Protein AF-A0A916V7Y5-F1 (afdb_monomer_lite)

Structure (mmCIF, N/CA/C/O backbone):
data_AF-A0A916V7Y5-F1
#
_entry.id   AF-A0A916V7Y5-F1
#
loop_
_atom_site.group_PDB
_atom_site.id
_atom_site.type_symbol
_atom_site.label_atom_id
_atom_site.label_alt_id
_atom_site.label_comp_id
_atom_site.label_asym_id
_atom_site.label_entity_id
_atom_site.label_seq_id
_atom_site.pdbx_PDB_ins_code
_atom_site.Cartn_x
_atom_site.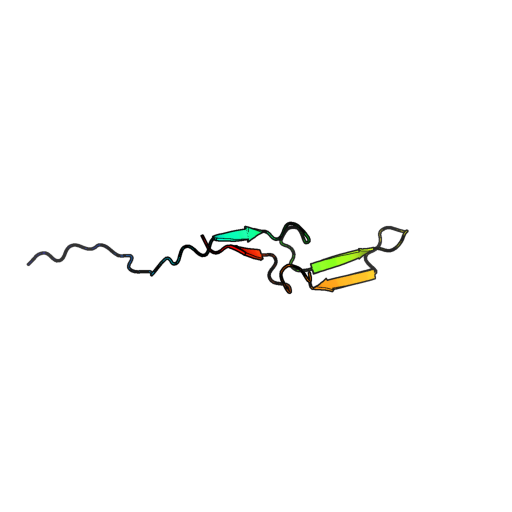Cartn_y
_atom_site.Cartn_z
_atom_site.occupancy
_atom_site.B_iso_or_equiv
_atom_site.auth_seq_id
_atom_site.auth_comp_id
_atom_site.auth_asym_id
_atom_site.auth_atom_id
_atom_site.pdbx_PDB_model_num
ATOM 1 N N . MET A 1 1 ? -38.136 30.950 35.376 1.00 45.16 1 MET A N 1
ATOM 2 C CA . MET A 1 1 ? -37.767 30.308 34.098 1.00 45.16 1 MET A CA 1
ATOM 3 C C . MET A 1 1 ? -36.257 30.373 33.975 1.00 45.16 1 MET A C 1
ATOM 5 O O . MET A 1 1 ? -35.723 31.467 33.898 1.00 45.16 1 MET A O 1
ATOM 9 N N . GLN A 1 2 ? -35.575 29.236 34.065 1.00 41.50 2 GLN A N 1
ATOM 10 C CA . GLN A 1 2 ? -34.141 29.129 33.796 1.00 41.50 2 GLN A CA 1
ATOM 11 C C . GLN A 1 2 ? -33.985 27.977 32.804 1.00 41.50 2 GLN A C 1
ATOM 13 O O . GLN A 1 2 ? -34.328 26.840 33.123 1.00 41.50 2 GLN A O 1
ATOM 18 N N . ILE A 1 3 ? -33.583 28.299 31.577 1.00 55.22 3 ILE A N 1
ATOM 19 C CA . ILE A 1 3 ? -33.276 27.332 30.519 1.00 55.22 3 ILE A CA 1
ATOM 20 C C . ILE A 1 3 ? -31.767 27.126 30.574 1.00 55.22 3 ILE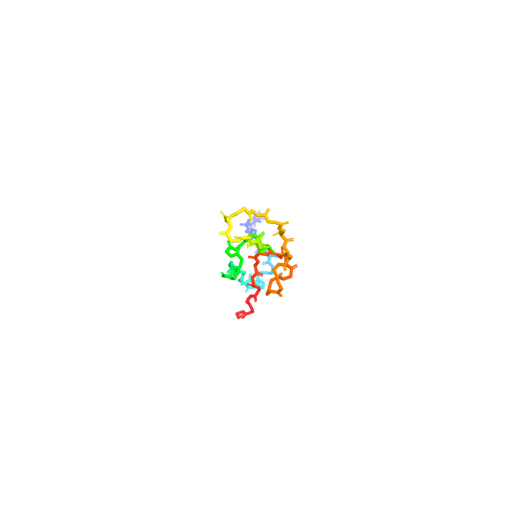 A C 1
ATOM 22 O O . ILE A 1 3 ? -31.005 28.019 30.215 1.00 55.22 3 ILE A O 1
ATOM 26 N N . ASN A 1 4 ? -31.350 25.972 31.091 1.00 51.09 4 ASN A N 1
ATOM 27 C CA . ASN A 1 4 ? -29.948 25.585 31.146 1.00 51.09 4 ASN A CA 1
ATOM 28 C C . ASN A 1 4 ? -29.522 25.003 29.794 1.00 51.09 4 ASN A C 1
ATOM 30 O O . ASN A 1 4 ? -30.124 24.063 29.278 1.00 51.09 4 ASN A O 1
ATOM 34 N N . THR A 1 5 ? -28.460 25.582 29.252 1.00 65.69 5 THR A N 1
ATOM 35 C CA . THR A 1 5 ? -27.685 25.147 28.095 1.00 65.69 5 THR A CA 1
ATOM 36 C C . THR A 1 5 ? -27.012 23.800 28.353 1.00 65.69 5 THR A C 1
ATOM 38 O O . THR A 1 5 ? -26.206 23.705 29.273 1.00 65.69 5 THR A O 1
ATOM 41 N N . LYS A 1 6 ? -27.260 22.789 27.509 1.00 50.47 6 LYS A N 1
ATOM 42 C CA . LYS A 1 6 ? -26.269 21.760 27.141 1.00 50.47 6 LYS A CA 1
ATOM 43 C C . LYS A 1 6 ? -26.527 21.334 25.701 1.00 50.47 6 LYS A C 1
ATOM 45 O O . LYS A 1 6 ? -27.612 20.857 25.377 1.00 50.47 6 LYS A O 1
ATOM 50 N N . GLY A 1 7 ? -25.544 21.612 24.851 1.00 57.47 7 GLY A N 1
ATOM 51 C CA . GLY A 1 7 ? -25.492 21.119 23.490 1.00 57.47 7 GLY A CA 1
ATOM 52 C C . GLY A 1 7 ? -25.321 19.604 23.429 1.00 57.47 7 GLY A C 1
ATOM 53 O O . GLY A 1 7 ? -25.303 18.907 24.443 1.00 57.47 7 GLY A O 1
ATOM 54 N N . ASP A 1 8 ? -25.168 19.162 22.186 1.00 57.91 8 ASP A N 1
ATOM 55 C CA . ASP A 1 8 ? -24.709 17.839 21.771 1.00 57.91 8 ASP A CA 1
ATOM 56 C C . AS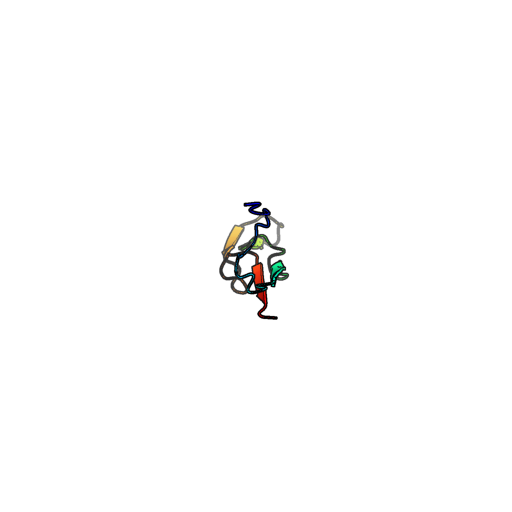P A 1 8 ? -25.761 16.734 21.821 1.00 57.91 8 ASP A C 1
ATOM 58 O O . ASP A 1 8 ? -25.739 15.803 22.622 1.00 57.91 8 ASP A O 1
ATOM 62 N N . ARG A 1 9 ? -26.656 16.791 20.833 1.00 55.50 9 ARG A N 1
ATOM 63 C CA . ARG A 1 9 ? -27.340 15.599 20.328 1.00 55.50 9 ARG A CA 1
ATOM 64 C C . ARG A 1 9 ? -26.936 15.337 18.877 1.00 55.50 9 ARG A C 1
ATOM 66 O O . ARG A 1 9 ? -27.778 15.230 17.993 1.00 55.50 9 ARG A O 1
ATOM 73 N N . LEU A 1 10 ? -25.625 15.255 18.641 1.00 59.06 10 LEU A N 1
ATOM 74 C CA . LEU A 1 10 ? -25.094 14.550 17.480 1.00 59.06 10 LEU A CA 1
ATOM 75 C C . LEU A 1 10 ? -25.106 13.068 17.832 1.00 59.06 10 LEU A C 1
ATOM 77 O O . LEU A 1 10 ? -24.450 12.632 18.775 1.00 59.06 10 LEU A O 1
ATOM 81 N N . LEU A 1 11 ? -25.924 12.327 17.096 1.00 54.19 11 LEU A N 1
ATOM 82 C CA . LEU A 1 11 ? -25.988 10.878 17.095 1.00 54.19 11 LEU A CA 1
ATOM 83 C C . LEU A 1 11 ? -24.597 10.356 16.694 1.00 54.19 11 LEU A C 1
ATOM 85 O O . LEU A 1 11 ? -24.309 10.150 15.521 1.00 54.19 11 LEU A O 1
ATOM 89 N N . SER A 1 12 ? -23.696 10.240 17.668 1.00 55.94 12 SER A N 1
ATOM 90 C CA . SER A 1 12 ? -22.388 9.624 17.494 1.00 55.94 12 SER A CA 1
ATOM 91 C C . SER A 1 12 ? -22.605 8.119 17.414 1.00 55.94 12 SER A C 1
ATOM 93 O O . SER A 1 12 ? -22.305 7.390 18.355 1.00 55.94 12 SER A O 1
ATOM 95 N N . THR A 1 13 ? -23.139 7.647 16.287 1.00 53.41 13 THR A N 1
ATOM 96 C CA . THR A 1 13 ? -22.786 6.319 15.793 1.00 53.41 13 THR A CA 1
ATOM 97 C C . THR A 1 13 ? -21.264 6.336 15.750 1.00 53.41 13 THR A C 1
ATOM 99 O O . THR A 1 13 ? -20.691 7.103 14.979 1.00 53.41 13 THR A O 1
ATOM 102 N N . THR A 1 14 ? -20.596 5.648 16.672 1.00 56.72 14 THR A N 1
ATOM 103 C CA . THR A 1 14 ? -19.133 5.620 16.791 1.00 56.72 14 THR A CA 1
ATOM 104 C C . THR A 1 14 ? -18.534 4.906 15.581 1.00 56.72 14 THR A C 1
ATOM 106 O O . THR A 1 14 ? -18.046 3.789 15.680 1.00 56.72 14 THR A O 1
ATOM 109 N N . LEU A 1 15 ? -18.584 5.547 14.412 1.00 59.16 15 LEU A N 1
ATOM 110 C CA . LEU A 1 15 ? -17.912 5.108 13.202 1.00 59.16 15 LEU A CA 1
ATOM 111 C C . LEU A 1 15 ? -16.428 5.426 13.401 1.00 59.16 15 LEU A C 1
ATOM 113 O O . LEU A 1 15 ? -15.955 6.529 13.115 1.00 59.16 15 LEU A O 1
ATOM 117 N N . SER A 1 16 ? -15.687 4.499 14.004 1.00 70.31 16 SER A N 1
ATOM 118 C CA . SER A 1 16 ? -14.252 4.689 14.178 1.00 70.31 16 SER A CA 1
ATOM 119 C C . SER A 1 16 ? -13.569 4.386 12.857 1.00 70.31 16 SER A C 1
ATOM 121 O O . SER A 1 16 ? -13.455 3.239 12.435 1.00 70.31 16 SER A O 1
ATOM 123 N N . THR A 1 17 ? -13.109 5.427 12.171 1.00 80.38 17 THR A N 1
ATOM 124 C CA . THR A 1 17 ? -12.295 5.249 10.970 1.00 80.38 17 THR A CA 1
ATOM 125 C C . THR A 1 17 ? -10.843 5.034 11.377 1.00 80.38 17 THR A C 1
ATOM 127 O O . THR A 1 17 ? -10.257 5.905 12.026 1.00 80.38 17 THR A O 1
ATOM 130 N N . LYS A 1 18 ? -10.231 3.917 10.972 1.00 89.00 18 LYS A N 1
ATOM 131 C CA . LYS A 1 18 ? -8.775 3.732 11.084 1.00 89.00 18 LYS A CA 1
ATOM 132 C C . LYS A 1 18 ? -8.094 4.053 9.765 1.00 89.00 18 LYS A C 1
ATOM 134 O O . LYS A 1 18 ? -8.644 3.827 8.691 1.00 89.00 18 LYS A O 1
ATOM 139 N N . THR A 1 19 ? -6.867 4.552 9.844 1.00 92.12 19 THR A N 1
ATOM 140 C CA . THR A 1 19 ? -6.025 4.762 8.666 1.00 92.12 19 THR A CA 1
ATOM 141 C C . THR A 1 19 ? -5.805 3.438 7.940 1.00 92.12 19 THR A C 1
ATOM 143 O O . THR A 1 19 ? -5.436 2.434 8.557 1.00 92.12 19 THR A O 1
ATOM 146 N N . CYS A 1 20 ? -6.019 3.429 6.624 1.00 93.94 20 CYS A N 1
ATOM 147 C CA . CYS A 1 20 ? -5.749 2.258 5.804 1.00 93.94 20 CYS A CA 1
ATOM 148 C C . CYS A 1 20 ? -4.247 1.963 5.826 1.00 93.94 20 CYS A C 1
ATOM 150 O O . CYS A 1 20 ? -3.446 2.765 5.346 1.00 93.94 20 CYS A O 1
ATOM 152 N N . ARG A 1 21 ? -3.863 0.806 6.378 1.00 92.88 21 ARG A N 1
ATOM 153 C CA . ARG A 1 21 ? -2.449 0.416 6.488 1.00 92.88 21 ARG A CA 1
ATOM 154 C C . ARG A 1 21 ? -1.812 0.064 5.146 1.00 92.88 21 ARG A C 1
ATOM 156 O O . ARG A 1 21 ? -0.604 0.173 5.029 1.00 92.88 21 ARG A O 1
ATOM 163 N N . HIS A 1 22 ? -2.605 -0.317 4.144 1.00 91.62 22 HIS A N 1
ATOM 164 C CA . HIS A 1 22 ? -2.086 -0.709 2.833 1.00 91.62 22 HIS A CA 1
ATOM 165 C C . HIS A 1 22 ? -1.535 0.476 2.030 1.00 91.62 22 HIS A C 1
ATOM 167 O O . HIS A 1 22 ? -0.496 0.364 1.395 1.00 91.62 22 HIS A O 1
ATOM 173 N N . CYS A 1 23 ? -2.214 1.622 2.086 1.00 94.31 23 CYS A N 1
ATOM 174 C CA . CYS A 1 23 ? -1.761 2.857 1.442 1.00 94.31 23 CYS A CA 1
ATOM 175 C C . CYS A 1 23 ? -1.238 3.892 2.443 1.00 94.31 23 CYS A C 1
ATOM 177 O O . CYS A 1 23 ? -1.107 5.060 2.088 1.00 94.31 23 CYS A O 1
ATOM 179 N N . GLU A 1 24 ? -1.046 3.508 3.708 1.00 93.81 24 GLU A N 1
ATOM 180 C CA . GLU A 1 24 ? -0.624 4.407 4.794 1.00 93.81 24 GLU A CA 1
ATOM 181 C C . GLU A 1 24 ? -1.470 5.694 4.889 1.00 93.81 24 GLU A C 1
ATOM 183 O 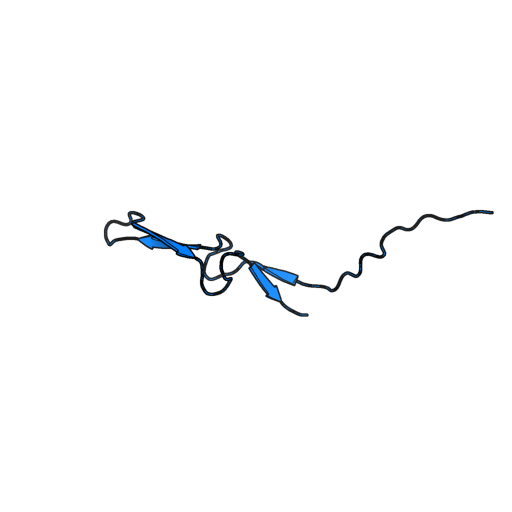O . GLU A 1 24 ? -0.971 6.778 5.173 1.00 93.81 24 GLU A O 1
ATOM 188 N N . GLY A 1 25 ? -2.772 5.597 4.606 1.00 93.31 25 GLY A N 1
ATOM 189 C CA . GLY A 1 25 ? -3.676 6.752 4.619 1.00 93.31 25 GLY A CA 1
ATOM 190 C C . GLY A 1 25 ? -3.690 7.632 3.369 1.00 93.31 25 GLY A C 1
ATOM 191 O O . GLY A 1 25 ? -4.505 8.545 3.307 1.00 93.31 25 GLY A O 1
ATOM 192 N N . LYS A 1 26 ? -2.858 7.355 2.359 1.00 95.12 26 LYS A N 1
ATOM 193 C CA . LYS A 1 26 ? -2.768 8.171 1.132 1.00 95.12 26 LYS A CA 1
ATOM 194 C C . LYS A 1 26 ? -3.977 8.032 0.205 1.00 95.12 26 LYS A C 1
ATOM 196 O O . LYS A 1 26 ? -4.256 8.931 -0.573 1.00 95.12 26 LYS A O 1
ATOM 201 N N . GLY A 1 27 ? -4.667 6.893 0.263 1.00 95.00 27 GLY A N 1
ATOM 202 C CA . GLY A 1 27 ? -5.756 6.550 -0.655 1.00 95.00 27 GLY A CA 1
ATOM 203 C C . GLY A 1 27 ? -5.284 5.903 -1.960 1.00 95.00 27 GLY A C 1
ATOM 204 O O . GLY A 1 27 ? -6.070 5.243 -2.620 1.00 95.00 27 GLY A O 1
ATOM 205 N N . TYR A 1 28 ? -3.999 5.962 -2.293 1.00 95.69 28 TYR A N 1
ATOM 206 C CA . TYR A 1 28 ? -3.433 5.348 -3.496 1.00 95.69 28 TYR A CA 1
ATOM 207 C C . TYR A 1 28 ? -2.135 4.597 -3.181 1.00 95.69 28 TYR A C 1
ATOM 209 O O . TYR A 1 28 ? -1.526 4.792 -2.125 1.00 95.69 28 TYR A O 1
ATOM 217 N N . ILE A 1 29 ? -1.725 3.721 -4.094 1.00 94.88 29 ILE A N 1
ATOM 218 C CA . ILE A 1 29 ? -0.424 3.049 -4.089 1.00 94.88 29 ILE A CA 1
ATOM 219 C C . ILE A 1 29 ? 0.395 3.535 -5.285 1.00 94.88 29 ILE A C 1
ATOM 221 O O . ILE A 1 29 ? -0.128 3.668 -6.389 1.00 94.88 29 ILE A O 1
ATOM 225 N N . SER A 1 30 ? 1.678 3.813 -5.067 1.00 94.88 30 SER A N 1
ATOM 226 C CA . SER A 1 30 ? 2.592 4.226 -6.135 1.00 94.88 30 SER A CA 1
ATOM 227 C C . SER A 1 30 ? 3.347 3.004 -6.652 1.00 94.88 30 SER A C 1
ATOM 229 O O . SER A 1 30 ? 4.082 2.359 -5.903 1.00 94.88 30 SER A O 1
ATOM 231 N N . ILE A 1 31 ? 3.181 2.699 -7.935 1.00 93.12 31 ILE A N 1
ATOM 232 C CA . ILE A 1 31 ? 3.935 1.665 -8.638 1.00 93.12 31 ILE A CA 1
ATOM 233 C C . ILE A 1 31 ? 5.242 2.295 -9.106 1.00 93.12 31 ILE A C 1
ATOM 235 O O . ILE A 1 31 ? 5.248 3.270 -9.865 1.00 93.12 31 ILE A O 1
ATOM 239 N N . ARG A 1 32 ? 6.350 1.735 -8.624 1.00 94.62 32 ARG A N 1
ATOM 240 C CA . ARG A 1 32 ? 7.702 2.173 -8.961 1.00 94.62 32 ARG A CA 1
ATOM 241 C C . ARG A 1 32 ? 8.357 1.168 -9.888 1.00 94.62 32 ARG A C 1
ATOM 243 O O . ARG A 1 32 ? 8.128 -0.034 -9.755 1.00 94.62 32 ARG A O 1
ATOM 250 N N . ASP A 1 33 ? 9.163 1.663 -10.813 1.00 94.00 33 ASP A N 1
ATOM 251 C CA . ASP A 1 33 ? 10.033 0.795 -11.599 1.00 94.00 33 ASP A CA 1
ATOM 252 C C . ASP A 1 33 ? 11.251 0.331 -10.779 1.00 94.00 33 ASP A C 1
ATOM 254 O O . ASP A 1 33 ? 11.443 0.706 -9.619 1.00 94.00 33 ASP A O 1
ATOM 258 N N . CYS A 1 34 ? 12.105 -0.492 -11.390 1.00 94.44 34 CYS A N 1
ATOM 259 C CA . CYS A 1 34 ? 13.336 -0.965 -10.757 1.00 94.44 34 CYS A CA 1
ATOM 260 C C . CYS A 1 34 ? 14.353 0.155 -10.468 1.00 94.44 34 CYS A C 1
ATOM 262 O O . CYS A 1 34 ? 15.293 -0.085 -9.714 1.00 94.44 34 CYS A O 1
ATOM 264 N N . SER A 1 35 ? 14.189 1.350 -11.051 1.00 96.19 35 SER A N 1
ATOM 265 C CA . SER A 1 35 ? 15.010 2.528 -10.739 1.00 96.19 35 SER A CA 1
ATOM 266 C C . SER A 1 35 ? 14.500 3.301 -9.516 1.00 96.19 35 SER A C 1
ATOM 268 O O . SER A 1 35 ? 15.225 4.124 -8.965 1.00 96.19 35 SER A O 1
ATOM 270 N N . GLY A 1 36 ? 13.291 2.983 -9.036 1.00 92.75 36 GLY A N 1
ATOM 271 C CA . GLY A 1 36 ? 12.649 3.627 -7.889 1.00 92.75 36 GLY A CA 1
ATOM 272 C C . GLY A 1 36 ? 11.770 4.820 -8.264 1.00 92.75 36 GLY A C 1
ATOM 273 O O . GLY A 1 36 ? 11.088 5.369 -7.388 1.00 92.75 36 GLY A O 1
ATOM 274 N N . GLU A 1 37 ? 11.733 5.181 -9.546 1.00 96.00 37 GLU A N 1
ATOM 275 C CA . GLU A 1 37 ? 10.905 6.257 -10.079 1.00 96.00 37 GLU A CA 1
ATOM 276 C C . GLU A 1 37 ? 9.433 5.842 -10.111 1.00 96.00 37 GLU A C 1
ATOM 278 O 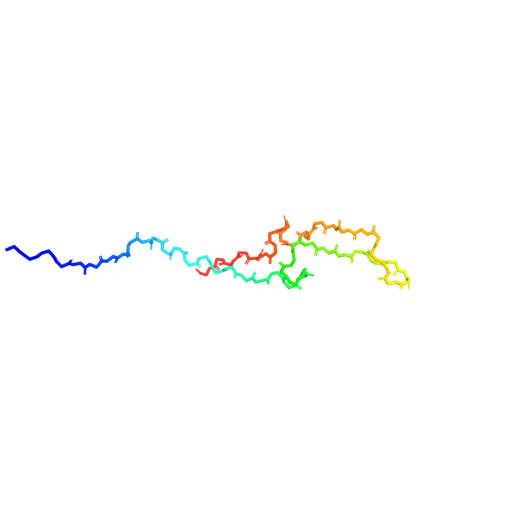O . GLU A 1 37 ? 9.086 4.691 -10.396 1.00 96.00 37 GLU A O 1
ATOM 283 N N . ILE A 1 38 ? 8.546 6.786 -9.781 1.00 94.25 38 ILE A N 1
ATOM 284 C CA . ILE A 1 38 ? 7.102 6.541 -9.794 1.00 94.25 38 ILE A CA 1
ATOM 285 C C . ILE A 1 38 ? 6.629 6.559 -11.243 1.00 94.25 38 ILE A C 1
ATOM 287 O O . ILE A 1 38 ? 6.666 7.590 -11.906 1.00 94.25 38 ILE A O 1
ATOM 291 N N . GLN A 1 39 ? 6.127 5.419 -11.707 1.00 95.62 39 GLN A N 1
ATOM 292 C CA . GLN A 1 39 ? 5.572 5.280 -13.052 1.00 95.62 39 GLN A CA 1
ATOM 293 C C . GLN A 1 39 ? 4.059 5.497 -13.068 1.00 95.62 39 GLN A C 1
ATOM 295 O O . GLN A 1 39 ? 3.498 5.970 -14.056 1.00 95.62 39 GLN A O 1
ATOM 300 N N . ARG A 1 40 ? 3.376 5.135 -11.974 1.00 94.31 40 ARG A N 1
ATOM 301 C CA . ARG A 1 40 ? 1.922 5.271 -11.854 1.00 94.31 40 ARG A CA 1
ATOM 302 C C . ARG A 1 40 ? 1.477 5.321 -10.400 1.00 94.31 40 ARG A C 1
ATOM 304 O O . ARG A 1 40 ? 2.092 4.705 -9.534 1.00 94.31 40 ARG A O 1
ATOM 311 N N . GLU A 1 41 ? 0.349 5.979 -10.167 1.00 96.00 41 GLU A N 1
ATOM 312 C CA . GLU A 1 41 ? -0.433 5.849 -8.941 1.00 96.00 41 GLU A CA 1
ATOM 313 C C . GLU A 1 41 ? -1.767 5.176 -9.251 1.00 96.00 41 GLU A C 1
ATOM 315 O O . GLU A 1 41 ? -2.446 5.526 -10.217 1.00 96.00 41 GLU A O 1
ATOM 320 N N . GLU A 1 42 ? -2.126 4.181 -8.447 1.00 95.38 42 GLU A N 1
ATOM 321 C CA . GLU A 1 42 ? -3.394 3.471 -8.570 1.00 95.38 42 GLU A CA 1
ATOM 322 C C . GLU A 1 42 ? -4.189 3.597 -7.281 1.00 95.38 42 GLU A C 1
ATOM 324 O O . GLU A 1 42 ? -3.636 3.650 -6.179 1.00 95.38 42 GLU A O 1
ATOM 329 N N . ASN A 1 43 ? -5.511 3.656 -7.417 1.00 95.81 43 ASN A N 1
ATOM 330 C CA . ASN A 1 43 ? -6.387 3.799 -6.269 1.00 95.81 43 ASN A CA 1
ATOM 331 C C . ASN A 1 43 ? -6.240 2.580 -5.347 1.00 95.81 43 ASN A C 1
ATOM 333 O O . ASN A 1 43 ? -6.248 1.437 -5.804 1.00 95.81 43 ASN A O 1
ATOM 337 N N . CYS A 1 44 ? -6.110 2.805 -4.040 1.00 94.56 44 CYS A N 1
ATOM 338 C CA . CYS A 1 44 ? -5.906 1.720 -3.090 1.00 94.56 44 CYS A CA 1
ATOM 339 C C . CYS A 1 44 ? -7.178 0.875 -2.996 1.00 94.56 44 CYS A C 1
ATOM 341 O O . CYS A 1 44 ? -8.165 1.305 -2.395 1.00 94.56 44 CYS A O 1
ATOM 343 N N . ALA A 1 45 ? -7.130 -0.344 -3.537 1.00 93.44 45 ALA A N 1
ATOM 344 C CA . ALA A 1 45 ? -8.268 -1.262 -3.606 1.00 93.44 45 ALA A CA 1
ATOM 345 C C . ALA A 1 45 ? -8.866 -1.619 -2.231 1.00 93.44 45 ALA A C 1
ATOM 347 O O . ALA A 1 45 ? -10.038 -1.957 -2.132 1.00 93.44 45 ALA A O 1
ATOM 348 N N . PHE A 1 46 ? -8.084 -1.511 -1.152 1.00 90.38 46 PHE A N 1
ATOM 349 C CA . PHE A 1 46 ? -8.546 -1.830 0.204 1.00 90.38 46 PHE A CA 1
ATOM 350 C C . PHE A 1 46 ? -9.424 -0.746 0.827 1.00 90.38 46 PHE A C 1
ATOM 352 O O . PHE A 1 46 ? -10.267 -1.045 1.663 1.00 90.38 46 PHE A O 1
ATOM 359 N N . CYS A 1 47 ? -9.203 0.515 0.459 1.00 92.56 47 CYS A N 1
ATOM 360 C CA . CYS A 1 47 ? -9.976 1.647 0.979 1.00 92.56 47 CYS A CA 1
ATOM 361 C C . CYS A 1 47 ? -10.757 2.377 -0.117 1.00 92.56 47 CYS A C 1
ATOM 363 O O . CYS A 1 47 ? -11.336 3.428 0.140 1.00 92.56 47 CYS A O 1
ATOM 365 N N . ASN A 1 48 ? -10.741 1.848 -1.346 1.00 92.19 48 ASN A N 1
ATOM 366 C CA . ASN A 1 48 ? -11.326 2.454 -2.540 1.00 92.19 48 ASN A CA 1
ATOM 367 C C . ASN A 1 48 ? -10.960 3.936 -2.724 1.00 92.19 48 ASN A C 1
ATOM 369 O O . ASN A 1 48 ? -11.759 4.723 -3.226 1.00 92.19 48 ASN A O 1
ATOM 373 N N . GLY A 1 49 ? -9.752 4.337 -2.323 1.00 93.06 49 GLY A N 1
ATOM 374 C CA . GLY A 1 49 ? -9.309 5.729 -2.436 1.00 93.06 49 GLY A CA 1
ATOM 375 C C . GLY A 1 49 ? -9.546 6.618 -1.228 1.00 93.06 49 GLY A C 1
ATOM 376 O O . GLY A 1 49 ? -9.030 7.729 -1.191 1.00 93.06 49 GLY A O 1
ATOM 377 N N . SER A 1 50 ? -10.270 6.155 -0.210 1.00 93.81 50 SER A N 1
ATOM 378 C CA . SER A 1 50 ? -10.602 6.999 0.944 1.00 93.81 50 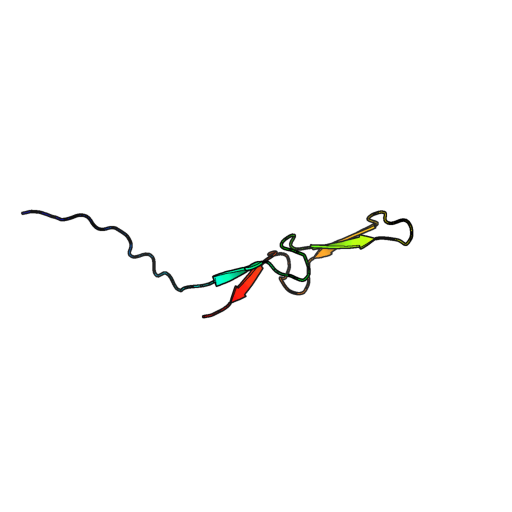SER A CA 1
ATOM 379 C C . SER A 1 50 ? -9.420 7.235 1.895 1.00 93.81 50 SER A C 1
ATOM 381 O O . SER A 1 50 ? -9.458 8.140 2.728 1.00 93.81 50 SER A O 1
ATOM 383 N N . GLY A 1 51 ? -8.395 6.375 1.837 1.00 92.25 51 GLY A N 1
ATOM 384 C CA . GLY A 1 51 ? -7.297 6.340 2.807 1.00 92.25 51 GLY A CA 1
ATOM 385 C C . GLY A 1 51 ? -7.709 5.818 4.190 1.00 92.25 51 GLY A C 1
ATOM 386 O O . GLY A 1 51 ? -6.876 5.725 5.094 1.00 92.25 51 GLY A O 1
ATOM 387 N N . LYS A 1 52 ? -8.974 5.433 4.381 1.00 93.31 52 LYS A N 1
ATOM 388 C CA . LYS A 1 52 ? -9.538 5.026 5.670 1.00 93.31 52 LYS A CA 1
ATOM 389 C C . LYS A 1 52 ? -10.286 3.703 5.539 1.00 93.31 52 LYS A C 1
ATOM 391 O O . LYS A 1 52 ? -10.831 3.378 4.492 1.00 93.31 52 LYS A O 1
ATOM 396 N N . ILE A 1 53 ? -10.294 2.933 6.616 1.00 89.81 53 ILE A N 1
ATOM 397 C CA . ILE A 1 53 ? -11.131 1.746 6.760 1.00 89.81 53 ILE A CA 1
ATOM 398 C C . ILE A 1 53 ? -12.135 2.062 7.861 1.00 89.81 53 ILE A C 1
ATOM 400 O O . ILE A 1 53 ? -11.746 2.409 8.982 1.00 89.81 53 ILE A O 1
ATOM 404 N N . GLU A 1 54 ? -13.414 2.008 7.508 1.00 82.31 54 GLU A N 1
ATOM 405 C CA . GLU A 1 54 ? -14.512 2.152 8.455 1.00 82.31 54 GLU A CA 1
ATOM 406 C C . GLU A 1 54 ? -14.567 0.905 9.330 1.00 82.31 54 GLU A C 1
ATOM 408 O O . GLU A 1 54 ? -14.490 -0.222 8.839 1.00 82.31 54 GLU A O 1
ATOM 413 N N . ILE A 1 55 ? -14.629 1.115 10.640 1.00 74.19 55 ILE A N 1
ATOM 414 C CA . ILE A 1 55 ? -14.790 0.044 11.611 1.00 74.19 55 ILE A CA 1
ATOM 415 C C . ILE A 1 55 ? -16.096 0.316 12.326 1.00 74.19 55 ILE A C 1
ATOM 417 O O . ILE A 1 55 ? -16.233 1.322 13.027 1.00 74.19 55 ILE A O 1
ATOM 421 N N . GLU A 1 56 ? -17.046 -0.586 12.125 1.00 62.75 56 GLU A N 1
ATOM 422 C CA . GLU A 1 56 ? -18.207 -0.688 12.993 1.00 62.75 56 GLU A CA 1
ATOM 423 C C . GLU A 1 56 ? -17.730 -1.268 14.328 1.00 62.75 56 GLU A C 1
ATOM 425 O O . GLU A 1 56 ? -17.087 -2.323 14.361 1.00 62.75 56 GLU A O 1
ATOM 430 N N . ILE A 1 57 ? -17.960 -0.519 15.407 1.00 58.25 57 ILE A N 1
ATOM 431 C CA . ILE A 1 57 ? -17.676 -0.935 16.786 1.00 58.25 57 ILE A CA 1
ATOM 432 C C . ILE A 1 57 ? -18.996 -1.265 17.468 1.00 58.25 57 ILE A C 1
ATOM 434 O O . ILE A 1 57 ? -19.916 -0.422 17.354 1.00 58.25 57 ILE A O 1
#

Secondary structure (DSSP, 8-state):
--------------EEEEE-TTTTTSSEEEEE-TTS-EEEEEE-TTTTTSSEEEEE-

Radius of gyration: 19.93 Å; chains: 1; bounding box: 53×32×47 Å

Foldseek 3Di:
DDDDDDDDPPPCQVFDKDFDPVCRLQQWDFDADPVRDGPDIDGDPQCRSRRIDTDRD

Sequence (57 aa):
MQINTKGDRLLSTTLSTKTCRHCEGKGYISIRDCSGEIQREENCAFCNGSGKIEIEI

pLDDT: mean 81.07, std 17.73, range [41.5, 96.19]